Protein AF-A0A3M8LFW6-F1 (afdb_monomer)

Sequence (81 aa):
MISTVNAREPEPTGADHLKALRGVADARRQLDEREYFHVMQARAARVSWEGIAAALGVSRQAVHRRFRGRAAGDAALSRKP

Radius of gyration: 21.37 Å; Cα contacts (8 Å, |Δi|>4): 23; chains: 1; bounding box: 28×57×61 Å

Mean predicted aligned error: 9.0 Å

Foldseek 3Di:
DPPPPPPPDPDQDPVNVVVVVVVVVVVVVVVVVVLLVVVVVCVVVVNDLCNSCVVVVHDSVVSCVVNVVVVVVVVVVVPDD

Organism: NCBI:txid2486026

Solvent-accessible surface area (backbone atoms only — not comparable to full-atom values): 4882 Å² total; per-residue (Å²): 134,86,81,81,79,75,74,75,71,81,74,81,48,75,68,53,52,53,53,49,50,50,52,50,52,54,51,50,52,53,49,52,53,51,52,49,51,51,51,52,52,38,50,73,71,67,50,51,66,58,60,52,13,58,75,70,74,48,54,48,67,56,50,51,58,60,51,58,55,45,56,55,51,52,54,58,68,70,67,64,135

Structure (mmCIF, N/CA/C/O backbone):
data_AF-A0A3M8LFW6-F1
#
_entry.id   AF-A0A3M8LFW6-F1
#
loop_
_atom_site.group_PDB
_atom_site.id
_atom_site.type_symbol
_atom_site.label_atom_id
_atom_site.label_alt_id
_atom_site.label_comp_id
_atom_site.label_asym_id
_atom_site.label_entity_id
_atom_site.label_seq_id
_atom_site.pdbx_PDB_ins_code
_atom_site.Cartn_x
_atom_site.Cartn_y
_atom_site.Cartn_z
_atom_site.occupancy
_atom_site.B_iso_or_equiv
_atom_site.auth_seq_id
_atom_site.auth_comp_id
_atom_site.auth_asym_id
_atom_site.auth_atom_id
_atom_site.pdbx_PDB_model_num
ATOM 1 N N . MET A 1 1 ? -6.338 -29.283 -45.439 1.00 48.97 1 MET A N 1
ATOM 2 C CA . MET A 1 1 ? -5.099 -28.479 -45.481 1.00 48.97 1 MET A CA 1
ATOM 3 C C . MET A 1 1 ? -5.002 -27.737 -44.162 1.00 48.97 1 MET A C 1
ATOM 5 O O . MET A 1 1 ? -5.794 -26.836 -43.931 1.00 48.97 1 MET A O 1
ATOM 9 N N . ILE A 1 2 ? -4.146 -28.204 -43.253 1.00 49.91 2 ILE A N 1
ATOM 10 C CA . ILE A 1 2 ? -3.942 -27.569 -41.948 1.00 49.91 2 ILE A CA 1
ATOM 11 C C . ILE A 1 2 ? -2.976 -26.409 -42.194 1.00 49.91 2 ILE A C 1
ATOM 13 O O . ILE A 1 2 ? -1.781 -26.632 -42.364 1.00 49.91 2 ILE A O 1
ATOM 17 N N . SER A 1 3 ? -3.494 -25.185 -42.294 1.00 52.50 3 SER A N 1
ATOM 18 C CA . SER A 1 3 ? -2.653 -23.989 -42.333 1.00 52.50 3 SER A CA 1
ATOM 19 C C . SER A 1 3 ? -2.118 -23.742 -40.929 1.00 52.50 3 SER A C 1
ATOM 21 O O . SER A 1 3 ? -2.762 -23.100 -40.103 1.00 52.50 3 SER A O 1
ATOM 23 N N . THR A 1 4 ? -0.944 -24.297 -40.645 1.00 65.50 4 THR A N 1
ATOM 24 C CA . THR A 1 4 ? -0.147 -23.964 -39.465 1.00 65.50 4 THR A CA 1
ATOM 25 C C . THR A 1 4 ? 0.361 -22.533 -39.616 1.00 65.50 4 THR A C 1
ATOM 27 O O . THR A 1 4 ? 1.474 -22.297 -40.078 1.00 65.50 4 THR A O 1
ATOM 30 N N . VAL A 1 5 ? -0.460 -21.555 -39.234 1.00 67.00 5 VAL A N 1
ATOM 31 C CA . VAL A 1 5 ? 0.014 -20.189 -38.993 1.00 67.00 5 VAL A CA 1
ATOM 32 C C . VAL A 1 5 ? 0.580 -20.167 -37.581 1.00 67.00 5 VAL A C 1
ATOM 34 O O . VAL A 1 5 ? -0.072 -19.740 -36.639 1.00 67.00 5 VAL A O 1
ATOM 37 N N . ASN A 1 6 ? 1.793 -20.693 -37.425 1.00 68.25 6 ASN A N 1
ATOM 38 C CA . ASN A 1 6 ? 2.587 -20.441 -36.229 1.00 68.25 6 ASN A CA 1
ATOM 39 C C . ASN A 1 6 ? 3.515 -19.264 -36.544 1.00 68.25 6 ASN A C 1
ATOM 41 O O . ASN A 1 6 ? 4.719 -19.421 -36.744 1.00 68.25 6 ASN A O 1
ATOM 45 N N . ALA A 1 7 ? 2.922 -18.076 -36.682 1.00 65.25 7 ALA A N 1
ATOM 46 C CA . ALA A 1 7 ? 3.682 -16.840 -36.626 1.00 65.25 7 ALA A CA 1
ATOM 47 C C . ALA A 1 7 ? 4.072 -16.660 -35.158 1.00 65.25 7 ALA A C 1
ATOM 49 O O . ALA A 1 7 ? 3.243 -16.266 -34.343 1.00 65.25 7 ALA A O 1
ATOM 50 N N . ARG A 1 8 ? 5.304 -17.038 -34.803 1.00 67.88 8 ARG A N 1
ATOM 51 C CA . ARG A 1 8 ? 5.874 -16.720 -33.492 1.00 67.88 8 ARG A CA 1
ATOM 52 C C . ARG A 1 8 ? 5.751 -15.208 -33.318 1.00 67.88 8 ARG A C 1
ATOM 54 O O . ARG A 1 8 ? 6.366 -14.471 -34.089 1.00 67.88 8 ARG A O 1
ATOM 61 N N . GLU A 1 9 ? 4.916 -14.763 -32.380 1.00 69.81 9 GLU A N 1
ATOM 62 C CA . GLU A 1 9 ? 4.833 -13.343 -32.045 1.00 69.81 9 GLU A CA 1
ATOM 63 C C . GLU A 1 9 ? 6.251 -12.834 -31.756 1.00 69.81 9 GLU A C 1
ATOM 65 O O . GLU A 1 9 ? 7.050 -13.576 -31.169 1.00 69.81 9 GLU A O 1
ATOM 70 N N . PRO A 1 10 ? 6.619 -11.631 -32.230 1.00 72.00 10 PRO A N 1
ATOM 71 C CA . PRO A 1 10 ? 7.950 -11.104 -31.980 1.00 72.00 10 PRO A CA 1
ATOM 72 C C . PRO A 1 10 ? 8.186 -11.076 -30.470 1.00 72.00 10 PRO A C 1
ATOM 74 O O . PRO A 1 10 ? 7.382 -10.524 -29.721 1.00 72.00 10 PRO A O 1
ATOM 77 N N . GLU A 1 11 ? 9.275 -11.713 -30.035 1.00 75.25 11 GLU A N 1
ATOM 78 C CA . GLU A 1 11 ? 9.632 -11.757 -28.620 1.00 75.25 11 GLU A CA 1
ATOM 79 C C . GLU A 1 11 ? 9.738 -10.324 -28.082 1.00 75.25 11 GLU A C 1
ATOM 81 O O . GLU A 1 11 ? 10.329 -9.465 -28.753 1.00 75.25 11 GLU A O 1
ATOM 86 N N . PRO A 1 12 ? 9.176 -10.045 -26.895 1.00 82.44 12 PRO A N 1
ATOM 87 C CA . PRO A 1 12 ? 9.221 -8.716 -26.315 1.00 82.44 12 PRO A CA 1
ATOM 88 C C . PRO A 1 12 ? 10.669 -8.240 -26.196 1.00 82.44 12 PRO A C 1
ATOM 90 O O . PRO A 1 12 ? 11.562 -8.956 -25.738 1.00 82.44 12 PRO A O 1
ATOM 93 N N . THR A 1 13 ? 10.909 -7.006 -26.625 1.00 91.38 13 THR A N 1
ATOM 94 C CA . THR A 1 13 ? 12.238 -6.407 -26.546 1.00 91.38 13 THR A CA 1
ATOM 95 C C . THR A 1 13 ? 12.526 -5.923 -25.125 1.00 91.38 13 THR A C 1
ATOM 97 O O .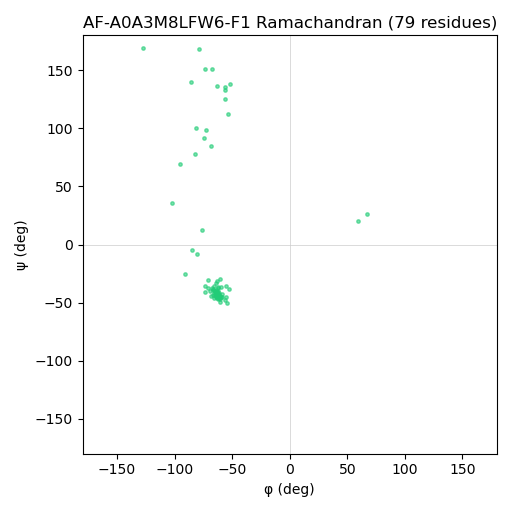 THR A 1 13 ? 11.633 -5.772 -24.286 1.00 91.38 13 THR A O 1
ATOM 100 N N . GLY A 1 14 ? 13.786 -5.577 -24.845 1.00 92.31 14 GLY A N 1
ATOM 101 C CA . GLY A 1 14 ? 14.141 -4.928 -23.579 1.00 92.31 14 GLY A CA 1
ATOM 102 C C . GLY A 1 14 ? 13.342 -3.640 -23.320 1.00 92.31 14 GLY A C 1
ATOM 103 O O . GLY A 1 14 ? 12.956 -3.377 -22.182 1.00 92.31 14 GLY A O 1
ATOM 104 N N . ALA A 1 15 ? 13.028 -2.867 -24.366 1.00 92.38 15 ALA A N 1
ATOM 105 C CA . ALA A 1 15 ? 12.223 -1.651 -24.244 1.00 92.38 15 ALA A CA 1
ATOM 106 C C . ALA A 1 15 ? 10.771 -1.957 -23.834 1.00 92.38 15 ALA A C 1
ATOM 108 O O . ALA A 1 15 ? 10.210 -1.251 -22.992 1.00 92.38 15 ALA A O 1
ATOM 109 N N . ASP A 1 16 ? 10.193 -3.041 -24.357 1.00 94.50 16 ASP A N 1
ATOM 110 C CA . ASP A 1 16 ? 8.844 -3.489 -23.996 1.00 94.50 16 ASP A CA 1
ATOM 111 C C . ASP A 1 16 ? 8.781 -3.930 -22.530 1.00 94.50 16 ASP A C 1
ATOM 113 O O . ASP A 1 16 ? 7.864 -3.546 -21.799 1.00 94.50 16 ASP A O 1
ATOM 117 N N . HIS A 1 17 ? 9.805 -4.646 -22.052 1.00 95.75 17 HIS A N 1
ATOM 118 C CA . HIS A 1 17 ? 9.918 -5.009 -20.640 1.00 95.75 17 HIS A CA 1
ATOM 119 C C . HIS A 1 17 ? 10.059 -3.785 -19.725 1.00 95.75 17 HIS A C 1
ATOM 121 O O . HIS A 1 17 ? 9.392 -3.715 -18.692 1.00 95.75 17 HIS A O 1
ATOM 127 N N . LEU A 1 18 ? 10.868 -2.786 -20.098 1.00 96.56 18 LEU A N 1
ATOM 128 C CA . LEU A 1 18 ? 10.995 -1.547 -19.320 1.00 96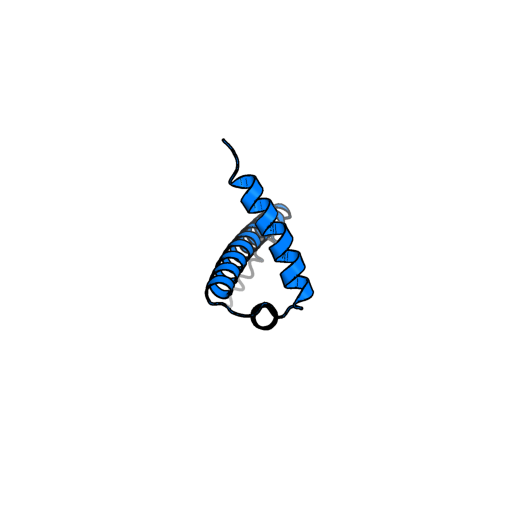.56 18 LEU A CA 1
ATOM 129 C C . LEU A 1 18 ? 9.673 -0.766 -19.263 1.00 96.56 18 LEU A C 1
ATOM 131 O O . LEU A 1 18 ? 9.289 -0.283 -18.195 1.00 96.56 18 LEU A O 1
ATOM 135 N N . LYS A 1 19 ? 8.939 -0.687 -20.379 1.00 97.06 19 LYS A N 1
ATOM 136 C CA . LYS A 1 19 ? 7.600 -0.080 -20.422 1.00 97.06 19 LYS A CA 1
ATOM 137 C C . LYS A 1 19 ? 6.616 -0.828 -19.519 1.00 97.06 19 LYS A C 1
ATOM 139 O O . LYS A 1 19 ? 5.880 -0.192 -18.763 1.00 97.06 19 LYS A O 1
ATOM 144 N N . ALA A 1 20 ? 6.628 -2.160 -19.545 1.00 95.75 20 ALA A N 1
ATOM 145 C CA . ALA A 1 20 ? 5.796 -2.977 -18.667 1.00 95.75 20 ALA A CA 1
ATOM 146 C C . ALA A 1 20 ? 6.129 -2.739 -17.185 1.00 95.75 20 ALA A C 1
ATOM 148 O O . ALA A 1 20 ? 5.225 -2.527 -16.377 1.00 95.75 20 ALA A O 1
ATOM 149 N N . LEU A 1 21 ? 7.416 -2.682 -16.826 1.00 97.25 21 LEU A N 1
ATOM 150 C CA . LEU A 1 21 ? 7.852 -2.379 -15.460 1.00 97.25 21 LEU A CA 1
ATOM 151 C C . LEU A 1 21 ? 7.426 -0.981 -15.005 1.00 97.25 21 LEU A C 1
ATOM 153 O O . LEU A 1 21 ? 7.045 -0.814 -13.846 1.00 97.25 21 LEU A O 1
ATOM 157 N N . ARG A 1 22 ? 7.428 0.012 -15.903 1.00 96.94 22 ARG A N 1
ATOM 158 C CA . ARG A 1 22 ? 6.873 1.337 -15.602 1.00 96.94 22 ARG A CA 1
ATOM 159 C C . ARG A 1 22 ? 5.381 1.253 -15.282 1.00 96.94 22 ARG A C 1
ATOM 161 O O . ARG A 1 22 ? 4.961 1.787 -14.260 1.00 96.94 22 ARG A O 1
ATOM 168 N N . GLY A 1 23 ? 4.614 0.515 -16.084 1.00 97.19 23 GLY A N 1
ATOM 169 C CA . GLY A 1 23 ? 3.197 0.262 -15.814 1.00 97.19 23 GLY A CA 1
ATOM 170 C C . GLY A 1 23 ? 2.964 -0.433 -14.467 1.00 97.19 23 GLY A C 1
ATOM 171 O O . GLY A 1 23 ? 2.094 -0.024 -13.700 1.00 97.19 23 GLY A O 1
ATOM 172 N N . VAL A 1 24 ? 3.789 -1.426 -14.123 1.00 97.81 24 VAL A N 1
ATOM 173 C CA . VAL A 1 24 ? 3.750 -2.086 -12.806 1.00 97.81 24 VAL A CA 1
ATOM 174 C C . VAL A 1 24 ? 4.062 -1.097 -11.679 1.00 97.81 24 VAL A C 1
ATOM 176 O O . VAL A 1 24 ? 3.391 -1.121 -10.647 1.00 97.81 24 VAL A O 1
ATOM 179 N N . ALA A 1 25 ? 5.051 -0.219 -11.853 1.00 95.06 25 ALA A N 1
ATOM 180 C CA . ALA A 1 25 ? 5.389 0.801 -10.863 1.00 95.06 25 ALA A CA 1
ATOM 181 C C . ALA A 1 25 ? 4.228 1.786 -10.640 1.00 95.06 25 ALA A C 1
ATOM 183 O O . ALA A 1 25 ? 3.891 2.092 -9.496 1.00 95.06 25 ALA A O 1
ATOM 184 N N . ASP A 1 26 ? 3.571 2.224 -11.714 1.00 95.50 26 ASP A N 1
ATOM 185 C CA . ASP A 1 26 ? 2.417 3.121 -11.632 1.00 95.50 26 ASP A CA 1
ATOM 186 C C . ASP A 1 26 ? 1.201 2.430 -10.990 1.00 95.50 26 ASP A C 1
ATOM 188 O O . ASP A 1 26 ? 0.491 3.043 -10.190 1.00 95.50 26 ASP A O 1
ATOM 192 N N . ALA A 1 27 ? 0.985 1.141 -11.267 1.00 97.00 27 ALA A N 1
ATOM 193 C CA . ALA A 1 27 ? -0.053 0.345 -10.613 1.00 97.00 27 ALA A CA 1
ATOM 194 C C . ALA A 1 27 ? 0.211 0.177 -9.107 1.00 97.00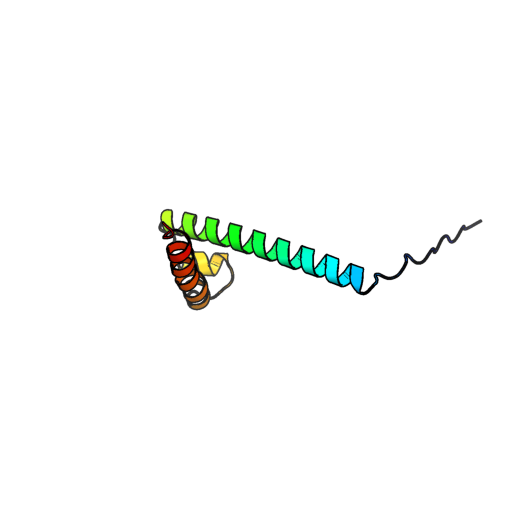 27 ALA A C 1
ATOM 196 O O . ALA A 1 27 ? -0.700 0.356 -8.298 1.00 97.00 27 ALA A O 1
ATOM 197 N N . ARG A 1 28 ? 1.460 -0.101 -8.708 1.00 94.56 28 ARG A N 1
ATOM 198 C CA . ARG A 1 28 ? 1.857 -0.173 -7.289 1.00 94.56 28 ARG A CA 1
ATOM 199 C C . ARG A 1 28 ? 1.601 1.146 -6.570 1.00 94.56 28 ARG A C 1
ATOM 201 O O . ARG A 1 28 ? 0.993 1.136 -5.507 1.00 94.56 28 ARG A O 1
ATOM 208 N N . ARG A 1 29 ? 1.964 2.276 -7.184 1.00 92.94 29 ARG A N 1
ATOM 209 C CA . ARG A 1 29 ? 1.695 3.604 -6.619 1.00 92.94 29 ARG A CA 1
ATOM 210 C C . ARG A 1 29 ? 0.196 3.837 -6.390 1.00 92.94 29 ARG A C 1
ATOM 212 O O . ARG A 1 29 ? -0.191 4.321 -5.331 1.00 92.94 29 ARG A O 1
ATOM 219 N N . GLN A 1 30 ? -0.652 3.481 -7.354 1.00 96.88 30 GLN A N 1
ATOM 220 C CA . GLN A 1 30 ? -2.107 3.616 -7.204 1.00 96.88 30 GLN A CA 1
ATOM 221 C C . GLN A 1 30 ? -2.659 2.725 -6.083 1.00 96.88 30 GLN A C 1
ATOM 223 O O . GLN A 1 30 ? -3.548 3.144 -5.340 1.00 96.88 30 GLN A O 1
ATOM 228 N N . LEU A 1 31 ? -2.134 1.504 -5.943 1.00 95.44 31 LEU A N 1
ATOM 229 C CA . LEU A 1 31 ? -2.488 0.620 -4.833 1.00 95.44 31 LEU A CA 1
ATOM 230 C C . LEU A 1 31 ? -2.053 1.208 -3.488 1.00 95.44 31 LEU A C 1
ATOM 232 O O . LEU A 1 31 ? -2.851 1.195 -2.557 1.00 95.44 31 LEU A O 1
ATOM 236 N N . ASP A 1 32 ? -0.855 1.789 -3.397 1.00 90.69 32 ASP A N 1
ATOM 237 C CA . ASP A 1 32 ? -0.368 2.452 -2.181 1.00 90.69 32 ASP A CA 1
ATOM 238 C C . ASP A 1 32 ? -1.259 3.638 -1.768 1.00 90.69 32 ASP A C 1
ATOM 240 O O . ASP A 1 32 ? -1.570 3.817 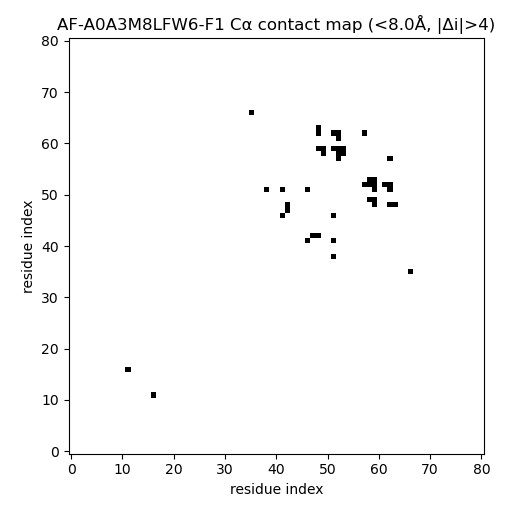-0.588 1.00 90.69 32 ASP A O 1
ATOM 244 N N . GLU A 1 33 ? -1.699 4.450 -2.734 1.00 91.19 33 GLU A N 1
ATOM 245 C CA . GLU A 1 33 ? -2.609 5.577 -2.496 1.00 91.19 33 GLU A CA 1
ATOM 246 C C . GLU A 1 33 ? -3.979 5.100 -1.984 1.00 91.19 33 GLU A C 1
ATOM 248 O O . GLU A 1 33 ? -4.490 5.638 -0.996 1.00 91.19 33 GLU A O 1
ATOM 253 N N . ARG A 1 34 ? -4.546 4.051 -2.596 1.00 96.31 34 ARG A N 1
ATOM 254 C CA . ARG A 1 34 ? -5.820 3.445 -2.167 1.00 96.31 34 ARG A CA 1
ATOM 255 C C . ARG A 1 34 ? -5.713 2.773 -0.802 1.00 96.31 34 ARG A C 1
ATOM 257 O O . ARG A 1 34 ? -6.597 2.960 0.031 1.00 96.31 34 ARG A O 1
ATOM 264 N N . GLU A 1 35 ? -4.639 2.023 -0.555 1.00 94.81 35 GLU A N 1
ATOM 265 C CA . GLU A 1 35 ? -4.373 1.398 0.744 1.00 94.81 35 GLU A CA 1
ATOM 266 C C . GLU A 1 35 ? -4.352 2.470 1.837 1.00 94.81 35 GLU A C 1
ATOM 268 O O . GLU A 1 35 ? -5.054 2.350 2.840 1.00 94.81 35 GLU A O 1
ATOM 273 N N . TYR A 1 36 ? -3.626 3.569 1.612 1.00 92.75 36 TYR A N 1
ATOM 274 C CA . TYR A 1 36 ? -3.574 4.681 2.555 1.00 92.75 36 TYR A CA 1
ATOM 275 C C . TYR A 1 36 ? -4.933 5.316 2.814 1.00 92.75 36 TYR A C 1
ATOM 277 O O . TYR A 1 36 ? -5.296 5.509 3.975 1.00 92.75 36 TYR A O 1
ATOM 285 N N . PHE A 1 37 ? -5.698 5.598 1.760 1.00 95.12 37 PHE A N 1
ATOM 286 C CA . PHE A 1 37 ? -7.051 6.121 1.904 1.00 95.12 37 PHE A CA 1
ATOM 287 C C . PHE A 1 3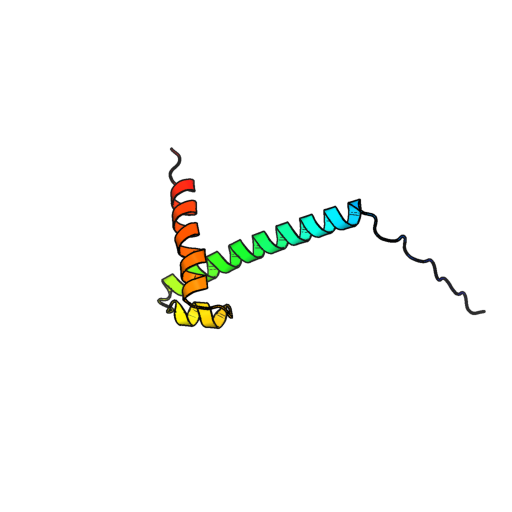7 ? -7.902 5.212 2.803 1.00 95.12 37 PHE A C 1
ATOM 289 O O . PHE A 1 37 ? -8.471 5.675 3.792 1.00 95.12 37 PHE A O 1
ATOM 296 N N . HIS A 1 38 ? -7.928 3.905 2.535 1.00 96.62 38 HIS A N 1
ATOM 297 C CA . HIS A 1 38 ? -8.710 2.963 3.335 1.00 96.62 38 HIS A CA 1
ATOM 298 C C . HIS A 1 38 ? -8.201 2.819 4.773 1.00 96.62 38 HIS A C 1
ATOM 300 O O . HIS A 1 38 ? -9.017 2.722 5.689 1.00 96.62 38 HIS A O 1
ATOM 306 N N . VAL A 1 39 ? -6.886 2.870 5.006 1.00 95.00 39 VAL A N 1
ATOM 307 C CA . VAL A 1 39 ? -6.319 2.886 6.363 1.00 95.00 39 VAL A CA 1
ATOM 308 C C . VAL A 1 39 ? -6.781 4.124 7.128 1.00 95.00 39 VAL A C 1
ATOM 310 O O . VAL A 1 39 ? -7.200 4.000 8.279 1.00 95.00 39 VAL A O 1
ATOM 313 N N . MET A 1 40 ? -6.775 5.303 6.503 1.00 93.44 40 MET A N 1
ATOM 314 C CA . MET A 1 40 ? -7.262 6.533 7.133 1.00 93.44 40 MET A CA 1
ATOM 315 C C . MET A 1 40 ? -8.758 6.456 7.455 1.00 93.44 40 MET A C 1
ATOM 317 O O . MET A 1 40 ? -9.149 6.770 8.580 1.00 93.44 40 MET A O 1
ATOM 321 N N . GLN A 1 41 ? -9.579 5.949 6.531 1.00 96.00 41 GLN A N 1
ATOM 322 C CA . GLN A 1 41 ? -11.009 5.736 6.776 1.00 96.00 41 GLN A CA 1
ATOM 323 C C . GLN A 1 41 ? -11.258 4.724 7.908 1.00 96.00 41 GLN A C 1
ATOM 325 O O . GLN A 1 41 ? -12.072 4.979 8.794 1.00 96.00 41 GLN A O 1
ATOM 330 N N . ALA A 1 42 ? -10.522 3.609 7.942 1.00 96.50 42 ALA A N 1
ATOM 331 C CA . ALA A 1 42 ? -10.621 2.618 9.013 1.00 96.50 42 ALA A CA 1
ATOM 332 C C . ALA A 1 42 ? -10.213 3.208 10.373 1.00 96.50 42 ALA A C 1
ATOM 334 O O . ALA A 1 42 ? -10.871 2.973 11.389 1.00 96.50 42 ALA A O 1
ATOM 335 N N . ARG A 1 43 ? -9.158 4.032 10.402 1.00 94.56 43 ARG A N 1
ATOM 336 C CA . ARG A 1 43 ? -8.741 4.751 11.612 1.00 94.56 43 ARG A CA 1
ATOM 337 C C . ARG A 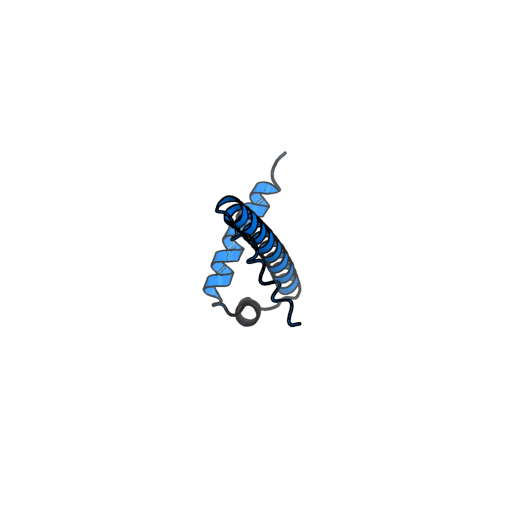1 43 ? -9.783 5.772 12.065 1.00 94.56 43 ARG A C 1
ATOM 339 O O . ARG A 1 43 ? -10.033 5.850 13.268 1.00 94.56 43 ARG A O 1
ATOM 346 N N . ALA A 1 44 ? -10.419 6.493 11.142 1.00 94.56 44 ALA A N 1
ATOM 347 C CA . ALA A 1 44 ? -11.532 7.394 11.445 1.00 94.56 44 ALA A CA 1
ATOM 348 C C . ALA A 1 44 ? -12.742 6.634 12.022 1.00 94.56 44 ALA A C 1
ATOM 350 O O . ALA A 1 44 ? -13.352 7.086 12.989 1.00 94.56 44 ALA A O 1
ATOM 351 N N . ALA A 1 45 ? -13.008 5.424 11.524 1.00 97.75 45 ALA A N 1
ATOM 352 C CA . ALA A 1 45 ? -14.016 4.501 12.051 1.00 97.75 45 ALA A CA 1
ATOM 353 C C . ALA A 1 45 ? -13.594 3.776 13.351 1.00 97.75 45 ALA A C 1
ATOM 355 O O . ALA A 1 45 ? -14.238 2.817 13.768 1.00 97.75 45 ALA A O 1
ATOM 356 N N . ARG A 1 46 ? -12.510 4.218 14.007 1.00 97.44 46 ARG A N 1
ATOM 357 C CA . ARG A 1 46 ? -11.957 3.650 15.251 1.00 97.44 46 ARG A CA 1
ATOM 358 C C . ARG A 1 46 ? -11.540 2.174 15.174 1.00 97.44 46 ARG A C 1
ATOM 360 O O . ARG A 1 46 ? -11.343 1.549 16.215 1.00 97.44 46 ARG A O 1
ATOM 367 N N . VAL A 1 47 ? -11.307 1.628 13.980 1.00 97.44 47 VAL A N 1
ATOM 368 C CA . VAL A 1 47 ? -10.757 0.272 13.814 1.00 97.44 47 VAL A CA 1
ATOM 369 C C . VAL A 1 47 ? -9.348 0.211 14.408 1.00 97.44 47 VAL A C 1
ATOM 371 O O . VAL A 1 47 ? -8.532 1.123 14.221 1.00 97.44 47 VAL A O 1
ATOM 374 N N . SER A 1 48 ? -9.045 -0.856 15.152 1.00 95.69 48 SER A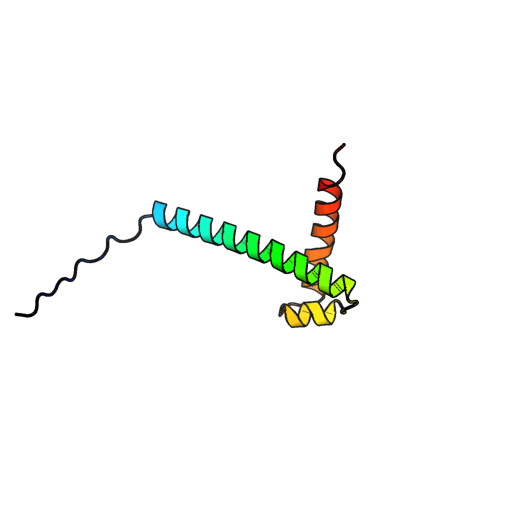 N 1
ATOM 375 C CA . SER A 1 48 ? -7.735 -1.034 15.781 1.00 95.69 48 SER A CA 1
ATOM 376 C C . SER A 1 48 ? -6.633 -1.251 14.735 1.00 95.69 48 SER A C 1
ATOM 378 O O . SER A 1 48 ? -6.859 -1.794 13.655 1.00 95.69 48 SER A O 1
ATOM 380 N N . TRP A 1 49 ? -5.402 -0.853 15.064 1.00 93.38 49 TRP A N 1
ATOM 381 C CA . TRP A 1 49 ? -4.240 -1.104 14.202 1.00 93.38 49 TRP A CA 1
ATOM 382 C C . TRP A 1 49 ? -3.982 -2.590 13.957 1.00 93.38 49 TRP A C 1
ATOM 384 O O . TRP A 1 49 ? -3.455 -2.955 12.914 1.00 93.38 49 TRP A O 1
ATOM 394 N N . GLU A 1 50 ? -4.340 -3.433 14.918 1.00 96.19 50 GLU A N 1
ATOM 395 C CA . GLU A 1 50 ? -4.264 -4.883 14.788 1.00 96.19 50 GLU A CA 1
ATOM 396 C C . GLU A 1 50 ? -5.282 -5.412 13.774 1.00 96.19 50 GLU A C 1
ATOM 398 O O . GLU A 1 50 ? -4.899 -6.174 12.893 1.00 96.19 50 GLU A O 1
ATOM 403 N N . GLY A 1 51 ? -6.532 -4.935 13.815 1.00 97.25 51 GLY A N 1
ATOM 404 C CA . GLY A 1 51 ? -7.550 -5.302 12.827 1.00 97.25 51 GLY A CA 1
ATOM 405 C C . GLY A 1 51 ? -7.177 -4.864 11.409 1.00 97.25 51 GLY A C 1
ATOM 406 O O . GLY A 1 51 ? -7.324 -5.632 10.463 1.00 97.25 51 GLY A O 1
ATOM 407 N N . ILE A 1 52 ? -6.609 -3.662 11.262 1.00 96.00 52 ILE A N 1
ATOM 408 C CA . ILE A 1 52 ? -6.085 -3.182 9.972 1.00 96.00 52 ILE A CA 1
ATOM 409 C C . ILE A 1 52 ? -4.920 -4.060 9.495 1.00 96.00 52 ILE A C 1
ATOM 411 O O . ILE A 1 52 ? -4.864 -4.430 8.327 1.00 96.00 52 ILE A O 1
ATOM 415 N N . ALA A 1 53 ? -3.995 -4.420 10.387 1.00 95.50 53 ALA A N 1
ATOM 416 C CA . ALA A 1 53 ? -2.858 -5.268 10.042 1.00 95.50 53 ALA A CA 1
ATOM 417 C C . ALA A 1 53 ? -3.288 -6.678 9.614 1.00 95.50 53 ALA A C 1
ATOM 419 O O . ALA A 1 53 ? -2.787 -7.182 8.611 1.00 95.50 53 ALA A O 1
ATOM 420 N N . ALA A 1 54 ? -4.268 -7.261 10.310 1.00 97.25 54 ALA A N 1
ATOM 421 C CA . ALA A 1 54 ? -4.866 -8.538 9.941 1.00 97.25 54 ALA A CA 1
ATOM 422 C C . ALA A 1 54 ? -5.509 -8.481 8.545 1.00 97.25 54 ALA A C 1
ATOM 424 O O . ALA A 1 54 ? -5.256 -9.361 7.728 1.00 97.25 54 ALA A O 1
ATOM 425 N N . ALA A 1 55 ? -6.264 -7.419 8.236 1.00 96.88 55 ALA A N 1
ATOM 426 C CA . ALA A 1 55 ? -6.877 -7.233 6.917 1.00 96.88 55 ALA A CA 1
ATOM 427 C C . ALA A 1 55 ? -5.846 -7.066 5.785 1.00 96.88 55 ALA A C 1
ATOM 429 O O . ALA A 1 55 ? -6.084 -7.505 4.664 1.00 96.88 55 ALA A O 1
ATOM 430 N N . LEU A 1 56 ? -4.694 -6.454 6.078 1.00 94.81 56 LEU A N 1
ATOM 431 C CA . LEU A 1 56 ? -3.589 -6.280 5.130 1.00 94.81 56 LEU A CA 1
ATOM 432 C C . LEU A 1 56 ? -2.640 -7.493 5.062 1.00 94.81 56 LEU A C 1
ATOM 434 O O . LEU A 1 56 ? -1.706 -7.482 4.263 1.00 94.81 56 LEU A O 1
ATOM 438 N N . GLY A 1 57 ? -2.834 -8.519 5.898 1.00 96.31 57 GLY A N 1
ATOM 439 C CA . GLY A 1 57 ? -1.967 -9.702 5.941 1.00 96.31 57 GLY A CA 1
ATOM 440 C C . GLY A 1 57 ? -0.542 -9.420 6.435 1.00 96.31 57 GLY A C 1
ATOM 441 O O . GLY A 1 57 ? 0.394 -10.128 6.070 1.00 96.31 57 GLY A O 1
ATOM 442 N N . VAL A 1 58 ? -0.353 -8.376 7.246 1.00 95.19 58 VAL A N 1
ATOM 443 C CA . VAL A 1 58 ? 0.961 -7.956 7.761 1.00 95.19 58 VAL A CA 1
ATOM 444 C C . VAL A 1 58 ? 0.947 -7.824 9.281 1.00 95.19 58 VAL A C 1
ATOM 446 O O . VAL A 1 58 ? -0.097 -7.826 9.927 1.00 95.19 58 VAL A O 1
ATOM 449 N N . SER A 1 59 ? 2.123 -7.672 9.892 1.00 93.38 59 SER A N 1
ATOM 450 C CA . SER A 1 59 ? 2.201 -7.442 11.335 1.00 93.38 59 SER A CA 1
ATOM 451 C C . SER A 1 59 ? 1.770 -6.019 11.715 1.00 93.38 59 SER A C 1
ATOM 453 O O . SER A 1 59 ? 1.992 -5.050 10.981 1.00 93.38 59 SER A O 1
ATOM 455 N N . ARG A 1 60 ? 1.238 -5.854 12.933 1.00 91.06 60 ARG A N 1
ATOM 456 C CA . ARG A 1 60 ? 0.908 -4.535 13.508 1.00 91.06 60 ARG A CA 1
ATOM 457 C C . ARG A 1 60 ? 2.095 -3.567 13.470 1.00 91.06 60 ARG A C 1
ATOM 459 O O . ARG A 1 60 ? 1.922 -2.374 13.222 1.00 91.06 60 ARG A O 1
ATOM 466 N N . GLN A 1 61 ? 3.304 -4.073 13.722 1.00 91.00 61 GLN A N 1
ATOM 467 C CA . GLN A 1 61 ? 4.531 -3.277 13.680 1.00 91.00 61 GLN A CA 1
ATOM 468 C C . GLN A 1 61 ? 4.853 -2.793 12.260 1.00 91.00 61 GLN A C 1
ATOM 470 O O . GLN A 1 61 ? 5.262 -1.642 12.103 1.00 91.00 61 GLN A O 1
ATOM 475 N N . ALA A 1 62 ? 4.635 -3.633 11.241 1.00 87.50 62 ALA A N 1
ATOM 476 C CA . ALA A 1 62 ? 4.838 -3.263 9.843 1.00 87.50 62 ALA A CA 1
ATOM 477 C C . ALA A 1 62 ? 3.900 -2.120 9.427 1.00 87.50 62 ALA A C 1
ATOM 479 O O . ALA A 1 62 ? 4.372 -1.106 8.910 1.00 87.50 62 ALA A O 1
ATOM 480 N N . VAL A 1 63 ? 2.604 -2.219 9.756 1.00 89.19 63 VAL A N 1
ATOM 481 C CA . VAL A 1 63 ? 1.626 -1.143 9.501 1.00 89.19 63 VAL A CA 1
ATOM 482 C C . VAL A 1 63 ? 2.020 0.135 10.234 1.00 89.19 63 VAL A C 1
ATOM 484 O O . VAL A 1 63 ? 2.110 1.201 9.630 1.00 89.19 63 VAL A O 1
ATOM 487 N N . HIS A 1 64 ? 2.333 0.045 11.529 1.00 85.12 64 HIS A N 1
ATOM 488 C CA . HIS A 1 64 ? 2.775 1.212 12.291 1.00 85.12 64 HIS A CA 1
ATOM 489 C C . HIS A 1 64 ? 3.985 1.898 11.648 1.00 85.12 64 HIS A C 1
ATOM 491 O O . HIS A 1 64 ? 3.990 3.121 11.535 1.00 85.12 64 HIS A O 1
ATOM 497 N N . ARG A 1 65 ? 5.002 1.142 11.221 1.00 86.69 65 ARG A N 1
ATOM 498 C CA . ARG A 1 65 ? 6.199 1.708 10.588 1.00 86.69 65 ARG A CA 1
ATOM 499 C C . ARG A 1 65 ? 5.864 2.389 9.257 1.00 86.69 65 ARG A C 1
ATOM 501 O O . ARG A 1 65 ? 6.309 3.513 9.038 1.00 86.69 65 ARG A O 1
ATOM 508 N N . ARG A 1 66 ? 5.047 1.746 8.414 1.00 84.19 66 ARG A N 1
ATOM 509 C CA . ARG A 1 66 ? 4.651 2.251 7.086 1.00 84.19 66 ARG A CA 1
ATOM 510 C C . ARG A 1 66 ? 3.858 3.557 7.176 1.00 84.19 66 ARG A C 1
ATOM 512 O O . ARG A 1 66 ? 4.160 4.511 6.465 1.00 84.19 66 ARG A O 1
ATOM 519 N N . PHE A 1 67 ? 2.884 3.631 8.081 1.00 84.06 67 PHE A N 1
ATOM 520 C CA . PHE A 1 67 ? 1.946 4.757 8.122 1.00 84.06 67 PHE A CA 1
ATOM 521 C C . PHE A 1 67 ? 2.380 5.918 9.025 1.00 84.06 67 PHE A C 1
ATOM 523 O O . PHE A 1 67 ? 2.017 7.059 8.748 1.00 84.06 67 PHE A O 1
ATOM 530 N N . ARG A 1 68 ? 3.215 5.682 10.049 1.00 77.62 68 ARG A N 1
ATOM 531 C CA . ARG A 1 68 ? 3.776 6.776 10.871 1.00 77.62 68 ARG A CA 1
ATOM 532 C C . ARG A 1 68 ? 4.706 7.690 10.070 1.00 77.62 68 ARG A C 1
ATOM 534 O O . ARG A 1 68 ? 4.654 8.901 10.251 1.00 77.62 68 ARG A O 1
ATOM 541 N N . GLY A 1 69 ? 5.525 7.122 9.181 1.00 73.56 69 GLY A N 1
ATOM 542 C CA . GLY A 1 69 ? 6.431 7.896 8.325 1.00 73.56 69 GLY A CA 1
ATOM 543 C C . GLY A 1 69 ? 5.702 8.680 7.231 1.00 73.56 69 GLY A C 1
ATOM 544 O O . GLY A 1 69 ? 6.060 9.820 6.949 1.00 73.56 69 GLY A O 1
ATOM 545 N N . ARG A 1 70 ? 4.637 8.105 6.655 1.00 72.00 70 ARG A N 1
ATOM 546 C CA . ARG A 1 70 ? 3.880 8.745 5.570 1.00 72.00 70 ARG A CA 1
ATOM 547 C C . ARG A 1 70 ? 3.006 9.901 6.045 1.00 72.00 70 ARG A C 1
ATOM 549 O O . ARG A 1 70 ? 3.035 10.946 5.415 1.00 72.00 70 ARG A O 1
ATOM 556 N N . ALA A 1 71 ? 2.336 9.772 7.193 1.00 64.25 71 ALA A N 1
ATOM 557 C CA . ALA A 1 71 ? 1.574 10.882 7.771 1.00 64.25 71 ALA A CA 1
ATOM 558 C C . ALA A 1 71 ? 2.461 12.109 8.064 1.00 64.25 71 ALA A C 1
ATOM 560 O O . ALA A 1 71 ? 2.041 13.243 7.853 1.00 64.25 71 ALA A O 1
ATOM 561 N N . ALA A 1 72 ? 3.705 11.886 8.505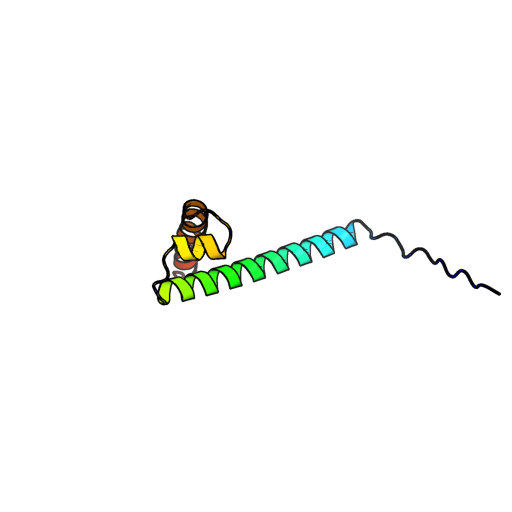 1.00 60.28 72 ALA A N 1
ATOM 562 C CA . ALA A 1 72 ? 4.678 12.959 8.703 1.00 60.28 72 ALA A CA 1
ATOM 563 C C . ALA A 1 72 ? 5.144 13.586 7.373 1.00 60.28 72 ALA A C 1
ATOM 565 O O . ALA A 1 72 ? 5.266 14.807 7.287 1.00 60.28 72 ALA A O 1
ATOM 566 N N . GLY A 1 73 ? 5.364 12.771 6.334 1.00 62.47 73 GLY A N 1
ATOM 567 C CA . GLY A 1 73 ? 5.709 13.240 4.988 1.00 62.47 73 GLY A CA 1
ATOM 568 C C . GLY A 1 73 ? 4.585 14.036 4.317 1.00 62.47 73 GLY A C 1
ATOM 569 O O . GLY A 1 73 ? 4.829 15.134 3.824 1.00 62.47 73 GLY A O 1
ATOM 570 N N . ASP A 1 74 ? 3.347 13.543 4.369 1.00 59.59 74 ASP A N 1
ATOM 571 C CA . ASP A 1 74 ? 2.168 14.222 3.814 1.00 59.59 74 ASP A CA 1
ATOM 572 C C . ASP A 1 74 ? 1.888 15.548 4.546 1.00 59.59 74 ASP A C 1
ATOM 574 O O . ASP A 1 74 ? 1.629 16.573 3.913 1.00 59.59 74 ASP A O 1
ATOM 578 N N . ALA A 1 75 ? 2.029 15.576 5.879 1.00 57.06 75 ALA A N 1
ATOM 579 C CA . ALA A 1 75 ? 1.919 16.808 6.665 1.00 57.06 75 ALA A CA 1
ATOM 580 C C . ALA A 1 75 ? 3.013 17.836 6.321 1.00 57.06 75 ALA A C 1
ATOM 582 O O . ALA A 1 75 ? 2.768 19.040 6.389 1.00 57.06 75 ALA A O 1
ATOM 583 N N . ALA A 1 76 ? 4.211 17.386 5.936 1.00 56.22 76 ALA A N 1
ATOM 584 C CA . ALA A 1 76 ? 5.280 18.269 5.476 1.00 56.22 76 ALA A CA 1
ATO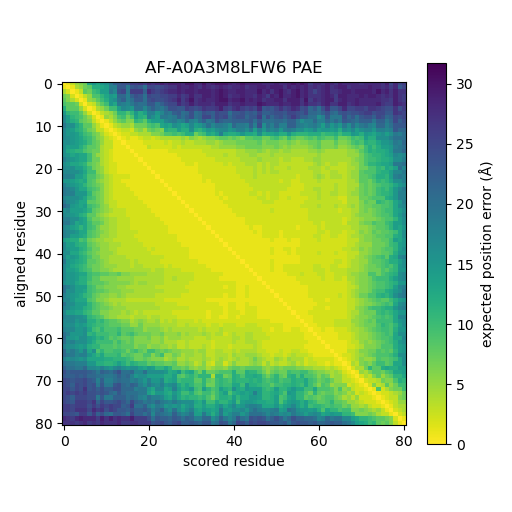M 585 C C . ALA A 1 76 ? 5.015 18.817 4.061 1.00 56.22 76 ALA A C 1
ATOM 587 O O . ALA A 1 76 ? 5.302 19.984 3.801 1.00 56.22 76 ALA A O 1
ATOM 588 N N . LEU A 1 77 ? 4.417 18.019 3.166 1.00 52.88 77 LEU A N 1
ATOM 589 C CA . LEU A 1 77 ? 4.033 18.448 1.814 1.00 52.88 77 LEU A CA 1
ATOM 590 C C . LEU A 1 77 ? 2.846 19.429 1.815 1.00 52.88 77 LEU A C 1
ATOM 592 O O . LEU A 1 77 ? 2.794 20.313 0.964 1.00 52.88 77 LEU A O 1
ATOM 596 N N . SER A 1 78 ? 1.933 19.320 2.787 1.00 51.94 78 SER A N 1
ATOM 597 C CA . SER A 1 78 ? 0.776 20.218 2.937 1.00 51.94 78 SER A CA 1
ATOM 598 C C . SER A 1 78 ? 1.092 21.564 3.619 1.00 51.94 78 SER A C 1
ATOM 600 O O . SER A 1 78 ? 0.220 22.428 3.660 1.00 51.94 78 SER A O 1
ATOM 602 N N . ARG A 1 79 ? 2.304 21.766 4.163 1.00 54.38 79 ARG A N 1
ATOM 603 C CA . ARG A 1 79 ? 2.749 23.011 4.836 1.00 54.38 79 ARG A CA 1
ATOM 604 C C . ARG A 1 79 ? 3.658 23.885 3.957 1.00 54.38 79 ARG A C 1
ATOM 606 O O . ARG A 1 79 ? 4.587 24.504 4.473 1.00 54.38 79 ARG A O 1
ATOM 613 N N . LYS A 1 80 ? 3.432 23.941 2.642 1.00 37.44 80 LYS A N 1
ATOM 614 C CA . LYS A 1 80 ? 4.055 24.989 1.812 1.00 37.44 80 LYS A CA 1
ATOM 615 C C . LYS A 1 80 ? 3.195 26.268 1.832 1.00 37.44 80 LYS A C 1
ATOM 617 O O . LYS A 1 80 ? 1.975 26.122 1.839 1.00 37.44 80 LYS A O 1
ATOM 622 N N . PRO A 1 81 ? 3.815 27.465 1.909 1.00 53.22 81 PRO A N 1
ATOM 623 C CA . PRO A 1 81 ? 3.110 28.750 1.908 1.00 53.22 81 PRO A CA 1
ATOM 624 C C . PRO A 1 81 ? 2.413 29.032 0.575 1.00 53.22 81 PRO A C 1
ATOM 626 O O . PRO A 1 81 ? 2.898 28.520 -0.462 1.00 53.22 81 PRO A O 1
#

Secondary structure (DSSP, 8-state):
--------PPPPPHHHHHHHHHHHHHHHHHHHHHHHHHHHHHHHTT--HHHHHHHTTS-HHHHHHHHHHHHHHHHHHT---

pLDDT: mean 83.91, std 16.26, range [37.44, 97.81]

Nearest PDB structures (foldseek):
  1etq-assembly2_D  TM=5.541E-01  e=3.016E+00  Escherichia coli
  5z4y-assembly1_B  TM=6.862E-01  e=7.580E+00  unclassified
  1eto-assembly1_A  TM=5.884E-01  e=5.826E+00  Escherichia coli